Protein AF-A0A843FFK4-F1 (afdb_monomer_lite)

Sequence (141 aa):
LNIHFLLEGGGPEIRSKTYRVYHQRSFENVISTACEWLESSLKMLGCTPSIPSIGIGRTHYEATSLLLKSIAYGNLDNQSNVEREITERLNDSGIGPLGFGGKTTVLGCYLNIGNQRASGVRIVSIRPSCFVEPRVATLKL

Foldseek 3Di:
DKDKDWDADPLLVVLKDKFKFQCVPHPVSVLVVQLVSLLVSLLVRQFDPFAKFKAKADDSVNRVVQRVVLQQPPDLVDDDPSFVVSQQSSQVSQCDGSRPGDRGSYSTYRYDYDDDDPDSIIIMIMTNGGPVDGDMDMDDD

Structure (mmCIF, N/CA/C/O backbone):
data_AF-A0A843FFK4-F1
#
_entry.id   AF-A0A843FFK4-F1
#
loop_
_atom_site.group_PDB
_atom_site.id
_atom_site.type_symbol
_atom_site.label_atom_id
_atom_site.label_alt_id
_atom_site.label_comp_id
_atom_site.label_asym_id
_atom_site.label_entity_id
_atom_site.label_seq_id
_atom_site.pdbx_PDB_ins_code
_atom_site.Cartn_x
_atom_site.Cartn_y
_atom_site.Cartn_z
_atom_site.occupancy
_atom_site.B_iso_or_equiv
_atom_site.auth_seq_id
_atom_site.auth_comp_id
_atom_site.auth_asym_id
_atom_site.auth_atom_id
_atom_site.pdbx_PDB_model_num
ATOM 1 N N . LEU A 1 1 ? 10.164 -9.514 -24.369 1.00 89.44 1 LEU A N 1
ATOM 2 C CA . LEU A 1 1 ? 10.255 -8.316 -23.489 1.00 89.44 1 LEU A CA 1
ATOM 3 C C . LEU A 1 1 ? 8.837 -7.904 -23.096 1.00 89.44 1 LEU A C 1
ATOM 5 O O . LEU A 1 1 ? 7.986 -7.885 -23.969 1.00 89.44 1 LEU A O 1
ATOM 9 N N . ASN A 1 2 ? 8.562 -7.586 -21.824 1.00 94.00 2 ASN A N 1
ATOM 10 C CA . ASN A 1 2 ? 7.233 -7.113 -21.401 1.00 94.00 2 ASN A CA 1
ATOM 11 C C . ASN A 1 2 ? 7.268 -5.604 -21.130 1.00 94.00 2 ASN A C 1
ATOM 13 O O . ASN A 1 2 ? 8.103 -5.153 -20.346 1.00 94.00 2 ASN A O 1
ATOM 17 N N . ILE A 1 3 ? 6.354 -4.849 -21.740 1.00 95.31 3 ILE A N 1
ATOM 18 C CA . ILE A 1 3 ? 6.151 -3.415 -21.494 1.00 95.31 3 ILE A CA 1
ATOM 19 C C . ILE A 1 3 ? 4.800 -3.239 -20.799 1.00 95.31 3 ILE A C 1
ATOM 21 O O . ILE A 1 3 ? 3.780 -3.674 -21.328 1.00 95.31 3 ILE A O 1
ATOM 25 N N . HIS A 1 4 ? 4.794 -2.608 -19.623 1.00 95.56 4 HIS A N 1
ATOM 26 C CA . HIS A 1 4 ? 3.580 -2.334 -18.849 1.00 95.56 4 HIS A CA 1
ATOM 27 C C . HIS A 1 4 ? 3.226 -0.854 -18.909 1.00 95.56 4 HIS A C 1
ATOM 29 O O . HIS A 1 4 ? 4.064 -0.003 -18.614 1.00 95.56 4 HIS A O 1
ATOM 35 N N . PHE A 1 5 ? 1.976 -0.561 -19.244 1.00 95.94 5 PHE A N 1
ATOM 36 C CA . PHE A 1 5 ? 1.387 0.768 -19.174 1.00 95.94 5 PHE A CA 1
ATOM 37 C C . PHE A 1 5 ? 0.515 0.833 -17.924 1.00 95.94 5 PHE A C 1
ATOM 39 O O . PHE A 1 5 ? -0.477 0.110 -17.830 1.00 95.94 5 PHE A O 1
ATOM 46 N N . LEU A 1 6 ? 0.906 1.680 -16.972 1.00 95.00 6 LEU A N 1
ATOM 47 C CA . LEU A 1 6 ? 0.173 1.922 -15.730 1.00 95.00 6 LEU A CA 1
ATOM 48 C C . LEU A 1 6 ? -0.468 3.308 -15.817 1.00 95.00 6 LEU A C 1
ATOM 50 O O . LEU A 1 6 ? 0.241 4.313 -15.886 1.00 95.00 6 LEU A O 1
ATOM 54 N N . LEU A 1 7 ? -1.799 3.369 -15.879 1.00 93.38 7 LEU A N 1
ATOM 55 C CA . LEU A 1 7 ? -2.532 4.632 -16.009 1.00 93.38 7 LEU A CA 1
ATOM 56 C C . LEU A 1 7 ? -3.011 5.123 -14.640 1.00 93.38 7 LEU A C 1
ATOM 58 O O . LEU A 1 7 ? -4.183 4.978 -14.281 1.00 93.38 7 LEU A O 1
ATOM 62 N N . GLU A 1 8 ? -2.077 5.731 -13.917 1.00 92.50 8 GLU A N 1
ATOM 63 C CA . GLU A 1 8 ? -2.240 6.243 -12.558 1.00 92.50 8 GLU A CA 1
ATOM 64 C C . GLU A 1 8 ? -2.797 7.677 -12.532 1.00 92.50 8 GLU A C 1
ATOM 66 O O . GLU A 1 8 ? -2.392 8.546 -13.305 1.00 92.50 8 GLU A O 1
ATOM 71 N N . GLY A 1 9 ? -3.724 7.948 -11.621 1.00 91.69 9 GLY A N 1
ATOM 72 C CA . GLY A 1 9 ? -4.376 9.237 -11.437 1.00 91.69 9 GLY A CA 1
ATOM 73 C C . GLY A 1 9 ? -3.701 10.105 -10.381 1.00 91.69 9 GLY A C 1
ATOM 74 O O . GLY A 1 9 ? -3.059 9.621 -9.442 1.00 91.69 9 GLY A O 1
ATOM 75 N N . GLY A 1 10 ? -3.885 11.421 -10.516 1.00 93.25 10 GLY A N 1
ATOM 76 C CA . GLY A 1 10 ? -3.292 12.412 -9.615 1.00 93.25 10 GLY A CA 1
ATOM 77 C C . GLY A 1 10 ? -3.906 12.429 -8.211 1.00 93.25 10 GLY A C 1
ATOM 78 O O . GLY A 1 10 ? -3.204 12.699 -7.243 1.00 93.25 10 GLY A O 1
ATOM 79 N N . GLY A 1 11 ? -5.198 12.108 -8.077 1.00 93.31 11 GLY A N 1
ATOM 80 C CA . GLY A 1 11 ? -5.899 12.102 -6.785 1.00 93.31 11 GLY A CA 1
ATOM 81 C C . GLY A 1 11 ? -5.288 11.127 -5.769 1.00 93.31 11 GLY A C 1
ATOM 82 O O . GLY A 1 11 ? -4.976 11.546 -4.649 1.00 93.31 11 GLY A O 1
ATOM 83 N N . PRO A 1 12 ? -5.072 9.856 -6.147 1.00 94.75 12 PRO A N 1
ATOM 84 C CA . PRO A 1 12 ? -4.322 8.923 -5.317 1.00 94.75 12 PRO A CA 1
ATOM 85 C C . PRO A 1 12 ? -2.853 9.319 -5.155 1.00 94.75 12 PRO A C 1
ATOM 87 O O . PRO A 1 12 ? -2.323 9.165 -4.060 1.00 94.75 12 PRO A O 1
ATOM 90 N N . GLU A 1 13 ? -2.214 9.884 -6.189 1.00 94.69 13 GLU A N 1
ATOM 91 C CA . GLU A 1 13 ? -0.789 10.243 -6.137 1.00 94.69 13 GLU A CA 1
ATOM 92 C C . GLU A 1 13 ? -0.472 11.292 -5.070 1.00 94.69 13 GLU A C 1
ATOM 94 O O . GLU A 1 13 ? 0.448 11.103 -4.281 1.00 94.69 13 GLU A O 1
ATOM 99 N N . ILE A 1 14 ? -1.277 12.353 -4.956 1.00 95.38 14 ILE A N 1
ATOM 100 C CA . ILE A 1 14 ? -1.073 13.376 -3.913 1.00 95.38 14 ILE A CA 1
ATOM 101 C C . ILE A 1 14 ? -1.302 12.846 -2.485 1.00 95.38 14 ILE A C 1
ATOM 103 O O . ILE A 1 14 ? -1.032 13.551 -1.515 1.00 95.38 14 ILE A O 1
ATOM 107 N N . ARG A 1 15 ? -1.817 11.617 -2.350 1.00 95.69 15 ARG A N 1
ATOM 108 C CA . ARG A 1 15 ? -2.057 10.902 -1.087 1.00 95.69 15 ARG A CA 1
ATOM 109 C C . ARG A 1 15 ? -1.147 9.677 -0.919 1.00 95.69 15 ARG A C 1
ATOM 111 O O . ARG A 1 15 ? -1.281 8.960 0.077 1.00 95.69 15 ARG A O 1
ATOM 118 N N . SER A 1 16 ? -0.250 9.420 -1.873 1.00 96.50 16 SER A N 1
ATOM 119 C CA . SER A 1 16 ? 0.773 8.381 -1.774 1.00 96.50 16 SER A CA 1
ATOM 120 C C . SER A 1 16 ? 1.818 8.775 -0.732 1.00 96.50 16 SER A C 1
ATOM 122 O O . SER A 1 16 ? 2.085 9.9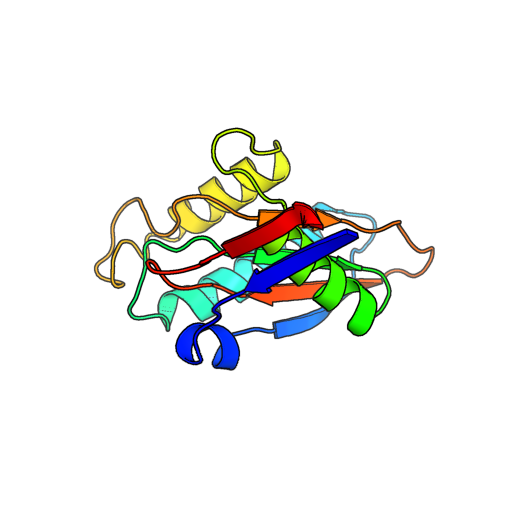55 -0.492 1.00 96.50 16 SER A O 1
ATOM 124 N N . LYS A 1 17 ? 2.448 7.783 -0.102 1.00 98.00 17 LYS A N 1
ATOM 125 C CA . LYS A 1 17 ? 3.472 8.025 0.920 1.00 98.00 17 LYS A CA 1
ATOM 126 C C . LYS A 1 17 ? 4.557 6.968 0.855 1.00 98.00 17 LYS A C 1
ATOM 128 O O . LYS A 1 17 ? 4.261 5.780 0.908 1.00 98.00 17 LYS A O 1
ATOM 133 N N . THR A 1 18 ? 5.815 7.408 0.821 1.00 98.50 18 THR A N 1
ATOM 134 C CA . THR A 1 18 ? 6.980 6.517 0.896 1.00 98.50 18 THR A CA 1
ATOM 135 C C . THR A 1 18 ? 7.900 6.94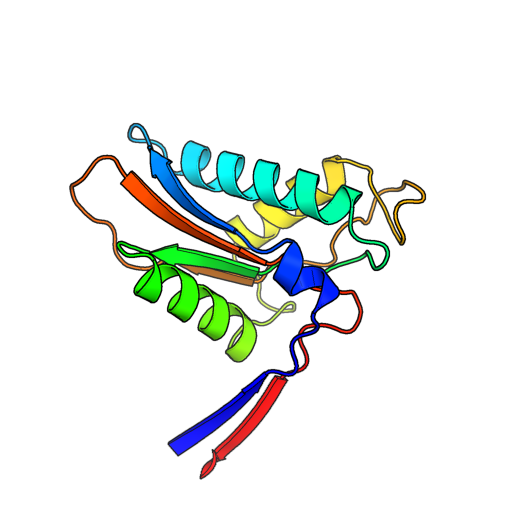9 2.023 1.00 98.50 18 THR A C 1
ATOM 137 O O . THR A 1 18 ? 8.612 7.947 1.906 1.00 98.50 18 THR A O 1
ATOM 140 N N . TYR A 1 19 ? 7.915 6.200 3.124 1.00 98.25 19 TYR A N 1
ATOM 141 C CA . TYR A 1 19 ? 8.706 6.574 4.292 1.00 98.25 19 TYR A CA 1
ATOM 142 C C . TYR A 1 19 ? 9.201 5.378 5.101 1.00 98.25 19 TYR A C 1
ATOM 144 O O . TYR A 1 19 ? 8.819 4.229 4.877 1.00 98.25 19 TYR A O 1
ATOM 152 N N . ARG A 1 20 ? 10.109 5.662 6.038 1.00 97.31 20 ARG A N 1
ATOM 153 C CA . ARG A 1 20 ? 10.671 4.653 6.933 1.00 97.31 20 ARG A CA 1
ATOM 154 C C . ARG A 1 20 ? 9.663 4.229 8.001 1.00 97.31 20 ARG A C 1
ATOM 156 O O . ARG A 1 20 ? 8.979 5.076 8.569 1.00 97.31 20 ARG A O 1
ATOM 163 N N . VAL A 1 21 ? 9.658 2.939 8.317 1.00 97.62 21 VAL A N 1
ATOM 164 C CA . VAL A 1 21 ? 8.896 2.323 9.408 1.00 97.62 21 VAL A CA 1
ATOM 165 C C . VAL A 1 21 ? 9.845 1.479 10.251 1.00 97.62 21 VAL A C 1
ATOM 167 O O . VAL A 1 21 ? 10.588 0.652 9.718 1.00 97.62 21 VAL A O 1
ATOM 170 N N . TYR A 1 22 ? 9.844 1.690 11.566 1.00 96.69 22 TYR A N 1
ATOM 171 C CA . TYR A 1 22 ? 10.634 0.885 12.497 1.00 96.69 22 TYR A CA 1
ATOM 172 C C . TYR A 1 22 ? 9.865 -0.393 12.822 1.00 96.69 22 TYR A C 1
ATOM 174 O O . TYR A 1 22 ? 8.820 -0.334 13.459 1.00 96.69 22 TYR A O 1
ATOM 182 N N . HIS A 1 23 ? 10.376 -1.551 12.401 1.00 94.69 23 HIS A N 1
ATOM 183 C CA . HIS A 1 23 ? 9.636 -2.808 12.553 1.00 94.69 23 HIS A CA 1
ATOM 184 C C . HIS A 1 23 ? 9.661 -3.336 13.998 1.00 94.69 23 HIS A C 1
ATOM 186 O O . HIS A 1 23 ? 8.794 -4.105 14.387 1.00 94.69 23 HIS A O 1
ATOM 192 N N . GLN A 1 24 ? 10.645 -2.944 14.820 1.00 94.81 24 GLN A N 1
ATOM 193 C CA . GLN A 1 24 ? 10.769 -3.379 16.226 1.00 94.81 24 GLN A CA 1
ATOM 194 C C . GLN A 1 24 ? 10.635 -4.907 16.403 1.00 94.81 24 GLN A C 1
ATOM 196 O O . GLN A 1 24 ? 9.945 -5.398 17.287 1.00 94.81 24 GLN A O 1
ATOM 201 N N . ARG A 1 25 ? 11.290 -5.669 15.517 1.00 92.62 25 ARG A N 1
ATOM 202 C CA . ARG A 1 25 ? 11.224 -7.148 15.437 1.00 92.62 25 ARG A CA 1
ATOM 203 C C . ARG A 1 25 ? 9.824 -7.737 15.172 1.00 92.62 25 ARG A C 1
ATOM 205 O O . ARG A 1 25 ? 9.657 -8.939 15.319 1.00 92.62 25 ARG A O 1
ATOM 212 N N . SER A 1 26 ? 8.867 -6.933 14.712 1.00 95.00 26 SER A N 1
ATOM 213 C CA . SER A 1 26 ? 7.521 -7.375 14.344 1.00 95.00 26 SER A CA 1
ATOM 214 C C . SER A 1 26 ? 7.169 -6.947 12.919 1.00 95.00 26 SER A C 1
ATOM 216 O O . SER A 1 26 ? 7.311 -5.780 12.551 1.00 95.00 26 SER A O 1
ATOM 218 N N . PHE A 1 27 ? 6.720 -7.899 12.099 1.00 94.31 27 PHE A N 1
ATOM 219 C CA . PHE A 1 27 ? 6.189 -7.585 10.771 1.00 94.31 27 PHE A CA 1
ATOM 220 C C . PHE A 1 27 ? 4.845 -6.856 10.868 1.00 94.31 27 PHE A C 1
ATOM 222 O O . PHE A 1 27 ? 4.593 -5.945 10.083 1.00 94.31 27 PHE A O 1
ATOM 229 N N . GLU A 1 28 ? 4.056 -7.174 11.895 1.00 96.75 28 GLU A N 1
ATOM 230 C CA . GLU A 1 28 ? 2.761 -6.547 12.153 1.00 96.75 28 GLU A CA 1
ATOM 231 C C . GLU A 1 28 ? 2.881 -5.028 12.298 1.00 96.75 28 GLU A C 1
ATOM 233 O O . GLU A 1 28 ? 2.112 -4.293 11.698 1.00 96.75 28 GLU A O 1
ATOM 238 N N . ASN A 1 29 ? 3.930 -4.530 12.963 1.00 97.19 29 ASN A N 1
ATOM 239 C CA . ASN A 1 29 ? 4.173 -3.086 13.072 1.00 97.19 29 ASN A CA 1
ATOM 240 C C . ASN A 1 29 ? 4.330 -2.394 11.708 1.00 97.19 29 ASN A C 1
ATOM 242 O O . ASN A 1 29 ? 4.043 -1.207 11.563 1.00 97.19 29 ASN A O 1
ATOM 246 N N . VAL A 1 30 ? 4.837 -3.116 10.705 1.00 97.44 30 VAL A N 1
ATOM 247 C CA . VAL A 1 30 ? 5.000 -2.590 9.346 1.00 97.44 30 VAL A CA 1
ATOM 248 C C . VAL A 1 30 ? 3.649 -2.532 8.638 1.00 97.44 30 VAL A C 1
ATOM 250 O O . VAL A 1 30 ? 3.346 -1.523 8.004 1.00 97.44 30 VAL A O 1
ATOM 253 N N . ILE A 1 31 ? 2.846 -3.590 8.771 1.00 98.12 31 ILE A N 1
ATOM 254 C CA . ILE A 1 31 ? 1.513 -3.689 8.170 1.00 98.12 31 ILE A CA 1
ATOM 255 C C . ILE A 1 31 ? 0.536 -2.711 8.820 1.00 98.12 31 ILE A C 1
ATOM 257 O O . ILE A 1 31 ? -0.142 -1.982 8.099 1.00 98.12 31 ILE A O 1
ATOM 261 N N . SER A 1 32 ? 0.521 -2.610 10.150 1.00 98.06 32 SER A N 1
ATOM 262 C CA . SER A 1 32 ? -0.316 -1.658 10.881 1.00 98.06 32 SER A CA 1
ATOM 263 C C . SER A 1 32 ? -0.023 -0.221 10.465 1.00 98.06 32 SER A C 1
ATOM 265 O O . SER A 1 32 ? -0.938 0.498 10.077 1.00 98.06 32 SER A O 1
ATOM 267 N N . THR A 1 33 ? 1.257 0.163 10.411 1.00 98.38 33 THR A N 1
ATOM 268 C CA . THR A 1 33 ? 1.667 1.503 9.967 1.00 98.38 33 THR A CA 1
ATOM 269 C C . THR A 1 33 ? 1.227 1.778 8.524 1.00 98.38 33 THR A C 1
ATOM 271 O O . THR A 1 33 ? 0.799 2.886 8.202 1.00 98.38 33 THR A O 1
ATOM 274 N N . ALA A 1 34 ? 1.325 0.783 7.634 1.00 98.50 34 ALA A N 1
ATOM 275 C CA . ALA A 1 34 ? 0.867 0.924 6.254 1.00 98.50 34 ALA A CA 1
ATOM 276 C C . ALA A 1 34 ? -0.659 1.103 6.177 1.00 98.50 34 ALA A C 1
ATOM 278 O O . ALA A 1 34 ? -1.130 1.973 5.443 1.00 98.50 34 ALA A O 1
ATOM 279 N N . CYS A 1 35 ? -1.415 0.330 6.962 1.00 98.50 35 CYS A N 1
ATOM 280 C CA . CYS A 1 35 ? -2.871 0.430 7.048 1.00 98.50 35 CYS A CA 1
ATOM 281 C C . CYS A 1 35 ? -3.312 1.779 7.619 1.00 98.50 35 CYS A C 1
ATOM 283 O O . CYS A 1 35 ? -4.196 2.400 7.048 1.00 98.50 35 CYS A O 1
ATOM 285 N N . GLU A 1 36 ? -2.658 2.287 8.666 1.00 98.50 36 GLU A N 1
ATOM 286 C CA . GLU A 1 36 ? -2.934 3.615 9.235 1.00 98.50 36 GLU A CA 1
ATOM 287 C C . GLU A 1 36 ? -2.728 4.734 8.207 1.00 98.50 36 GLU A C 1
ATOM 289 O O . GLU A 1 36 ? -3.539 5.657 8.087 1.00 98.50 36 GLU A O 1
ATOM 294 N N . TRP A 1 37 ? -1.636 4.665 7.436 1.00 98.50 37 TRP A N 1
ATOM 295 C CA . TRP A 1 37 ? -1.389 5.638 6.375 1.00 98.50 37 TRP A CA 1
ATOM 296 C C . TRP A 1 37 ? -2.439 5.532 5.264 1.00 98.50 37 TRP A C 1
ATOM 298 O O . TRP A 1 37 ? -2.916 6.562 4.790 1.00 98.50 37 TRP A O 1
ATOM 308 N N . LEU A 1 38 ? -2.821 4.314 4.871 1.00 98.25 38 LEU A N 1
ATOM 309 C CA . LEU A 1 38 ? -3.855 4.086 3.864 1.00 98.25 38 LEU A CA 1
ATOM 310 C C . LEU A 1 38 ? -5.225 4.558 4.342 1.00 98.25 38 LEU A C 1
ATOM 312 O O . LEU A 1 38 ? -5.902 5.244 3.591 1.00 98.25 38 LEU A O 1
ATOM 316 N N . GLU A 1 39 ? -5.621 4.258 5.575 1.00 97.75 39 GLU A N 1
ATOM 317 C CA . GLU A 1 39 ? -6.898 4.675 6.151 1.00 97.75 39 GLU A CA 1
ATOM 318 C C . GLU A 1 39 ? -7.032 6.204 6.157 1.00 97.75 39 GLU A C 1
ATOM 320 O O . GLU A 1 39 ? -8.052 6.745 5.726 1.00 97.75 39 GLU A O 1
ATOM 325 N N . SER A 1 40 ? -5.976 6.912 6.572 1.00 96.94 40 SER A N 1
ATOM 326 C CA . SER A 1 40 ? -5.924 8.378 6.517 1.00 96.94 40 SER A CA 1
ATOM 327 C C . SER A 1 40 ? -6.101 8.899 5.084 1.00 96.94 40 SER A C 1
ATOM 329 O O . SER A 1 40 ? -6.929 9.775 4.826 1.00 96.94 40 SER A O 1
ATOM 331 N N . SER A 1 41 ? -5.388 8.300 4.126 1.00 96.62 41 SER A N 1
ATOM 332 C CA . SER A 1 41 ? -5.485 8.659 2.709 1.00 96.62 41 SER A CA 1
ATOM 333 C C . SER A 1 41 ? -6.860 8.341 2.103 1.00 96.62 41 SER A C 1
ATOM 335 O O . SER A 1 41 ? -7.387 9.149 1.337 1.00 96.62 41 SER A O 1
ATOM 337 N N . LEU A 1 42 ? -7.461 7.201 2.453 1.00 96.81 42 LEU A N 1
ATOM 338 C CA . LEU A 1 42 ? -8.755 6.733 1.948 1.00 96.81 42 LEU A CA 1
ATOM 339 C C . LEU A 1 42 ? -9.913 7.597 2.461 1.00 96.81 42 LEU A C 1
ATOM 341 O O . LEU A 1 42 ? -10.814 7.896 1.686 1.00 96.81 42 LEU A O 1
ATOM 345 N N . LYS A 1 43 ? -9.861 8.094 3.707 1.00 95.69 43 LYS A N 1
ATOM 346 C CA . LYS A 1 43 ? -10.849 9.064 4.234 1.00 95.69 43 LYS A CA 1
ATOM 347 C C . LYS A 1 43 ? -10.924 10.335 3.393 1.00 95.69 43 LYS A C 1
ATOM 349 O O . LYS A 1 43 ? -11.983 10.934 3.249 1.00 95.69 43 LYS A O 1
ATOM 354 N N . MET A 1 44 ? -9.788 10.758 2.847 1.00 94.38 44 MET A N 1
ATOM 355 C CA . MET A 1 44 ? -9.690 11.951 2.008 1.00 94.38 44 MET A CA 1
ATOM 356 C C . MET A 1 44 ? -9.954 11.660 0.527 1.00 94.38 44 MET A C 1
ATOM 358 O O . MET A 1 44 ? -9.896 12.586 -0.289 1.00 94.38 44 MET A O 1
ATOM 362 N N . LEU A 1 45 ? -10.138 10.395 0.147 1.00 93.81 45 LEU A N 1
ATOM 363 C CA . LEU A 1 45 ? -10.298 9.961 -1.232 1.00 93.81 45 LEU A CA 1
ATOM 364 C C . LEU A 1 45 ? -11.789 9.880 -1.579 1.00 93.81 45 LEU A C 1
ATOM 366 O O . LEU A 1 45 ? -12.508 9.026 -1.080 1.00 93.81 45 LEU A O 1
ATOM 370 N N . GLY A 1 46 ? -12.253 10.718 -2.505 1.00 90.50 46 GLY A N 1
ATOM 371 C CA . GLY A 1 46 ? -13.660 10.734 -2.934 1.00 90.50 46 GLY A CA 1
ATOM 372 C C . GLY A 1 46 ? -14.054 9.616 -3.904 1.00 90.50 46 GLY A C 1
ATOM 373 O O . GLY A 1 46 ? -15.020 9.775 -4.641 1.00 90.50 46 GLY A O 1
ATOM 374 N N . CYS A 1 47 ? -13.268 8.543 -4.001 1.00 90.62 47 CYS A N 1
ATOM 375 C CA . CYS A 1 47 ? -13.405 7.548 -5.062 1.00 90.62 47 CYS A CA 1
ATOM 376 C C . CYS A 1 47 ? -13.151 6.106 -4.580 1.00 90.62 47 CYS A C 1
ATOM 378 O O . CYS A 1 47 ? -12.616 5.285 -5.320 1.00 90.62 47 CYS A O 1
ATOM 380 N N . THR A 1 48 ? -13.533 5.807 -3.332 1.00 95.31 48 THR A N 1
ATOM 381 C CA . THR A 1 48 ? -13.682 4.439 -2.803 1.00 95.31 48 THR A CA 1
ATOM 382 C C . THR A 1 48 ? -14.956 3.767 -3.370 1.00 95.31 48 THR A C 1
ATOM 384 O O . THR A 1 48 ? -15.905 4.479 -3.707 1.00 95.31 48 THR A O 1
ATOM 387 N N . PRO A 1 49 ? -15.044 2.423 -3.471 1.00 95.81 49 PRO A N 1
ATOM 388 C CA . PRO A 1 49 ? -14.091 1.442 -2.971 1.00 95.81 49 PRO A CA 1
ATOM 389 C C . PRO A 1 49 ? -12.824 1.373 -3.823 1.00 95.81 49 PRO A C 1
ATOM 391 O O . PRO A 1 49 ? -12.882 1.481 -5.044 1.00 95.81 49 PRO A O 1
ATOM 394 N N . SER A 1 50 ? -11.676 1.235 -3.164 1.00 95.88 50 SER A N 1
ATOM 395 C CA . SER A 1 50 ? -10.368 1.302 -3.825 1.00 95.88 50 SER A CA 1
ATOM 396 C C . SER A 1 50 ? -9.618 -0.034 -3.838 1.00 95.88 50 SER A C 1
ATOM 398 O O . SER A 1 50 ? -9.984 -0.967 -3.125 1.00 95.88 50 SER A O 1
ATOM 400 N N . ILE A 1 51 ? -8.544 -0.114 -4.625 1.00 96.44 51 ILE A N 1
ATOM 401 C CA . ILE A 1 51 ? -7.567 -1.210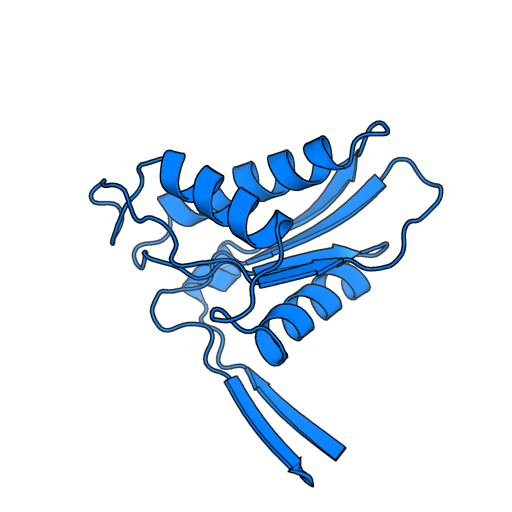 -4.617 1.00 96.44 51 ILE A CA 1
ATOM 402 C C . ILE A 1 51 ? -6.188 -0.631 -4.249 1.00 96.44 51 ILE A C 1
ATOM 404 O O . ILE A 1 51 ? -5.370 -0.338 -5.132 1.00 96.44 51 ILE A O 1
ATOM 408 N N . PRO A 1 52 ? -5.922 -0.379 -2.954 1.00 97.19 52 PRO A N 1
ATOM 409 C CA . PRO A 1 52 ? -4.640 0.142 -2.503 1.00 97.19 52 PRO A CA 1
ATOM 410 C C . PRO A 1 52 ? -3.470 -0.752 -2.914 1.00 97.19 52 PRO A C 1
ATOM 412 O O . PRO A 1 52 ? -3.592 -1.967 -3.055 1.00 97.19 52 PRO A O 1
ATOM 415 N N . SER A 1 53 ? -2.311 -0.130 -3.100 1.00 97.75 53 SER A N 1
ATOM 416 C CA . SER A 1 53 ? -1.071 -0.801 -3.479 1.00 97.75 53 SER A CA 1
ATOM 417 C C . SER A 1 53 ? 0.048 -0.460 -2.507 1.00 97.75 53 SER A C 1
ATOM 419 O O . SER A 1 53 ? 0.210 0.693 -2.103 1.00 97.75 53 SER A O 1
ATOM 421 N N . ILE A 1 54 ? 0.829 -1.469 -2.130 1.00 98.69 54 ILE A N 1
ATOM 422 C CA . ILE A 1 54 ? 1.887 -1.380 -1.129 1.00 98.69 54 ILE A CA 1
ATOM 423 C C . ILE A 1 54 ? 3.163 -2.036 -1.661 1.00 98.69 54 ILE A C 1
ATOM 425 O O . ILE A 1 54 ? 3.157 -3.157 -2.174 1.00 98.69 54 ILE A O 1
ATOM 429 N N . GLY A 1 55 ? 4.287 -1.347 -1.480 1.00 98.62 55 GLY A N 1
ATOM 430 C CA . GLY A 1 55 ? 5.624 -1.878 -1.714 1.00 98.62 55 GLY A CA 1
ATOM 431 C C . GLY A 1 55 ? 6.486 -1.754 -0.463 1.00 98.62 55 GLY A C 1
ATOM 432 O O . GLY A 1 55 ? 6.690 -0.653 0.049 1.00 98.62 55 GLY A O 1
ATOM 433 N N . ILE A 1 56 ? 7.025 -2.871 0.029 1.00 98.44 56 ILE A N 1
ATOM 434 C CA . ILE A 1 56 ? 7.880 -2.897 1.225 1.00 98.44 56 ILE A CA 1
ATOM 435 C C . ILE A 1 56 ? 9.309 -3.264 0.824 1.00 98.44 56 ILE A C 1
ATOM 437 O O . ILE A 1 56 ? 9.598 -4.419 0.517 1.00 98.44 56 ILE A O 1
ATOM 441 N N . GLY A 1 57 ? 10.226 -2.301 0.886 1.00 97.31 57 GLY A N 1
ATOM 442 C CA . GLY A 1 57 ? 11.622 -2.456 0.474 1.00 97.31 57 GLY A CA 1
ATOM 443 C C . GLY A 1 57 ? 12.645 -2.027 1.529 1.00 97.31 57 GLY A C 1
ATOM 444 O O . GLY A 1 57 ? 12.345 -1.811 2.708 1.00 97.31 57 GLY A O 1
ATOM 445 N N . ARG A 1 58 ? 13.901 -1.911 1.089 1.00 96.12 58 ARG A N 1
ATOM 446 C CA . ARG A 1 58 ? 15.064 -1.478 1.880 1.00 96.12 58 ARG A CA 1
ATOM 447 C C . ARG A 1 58 ? 15.428 -0.016 1.620 1.00 96.12 58 ARG A C 1
ATOM 449 O O . ARG A 1 58 ? 16.002 0.615 2.507 1.00 96.12 58 ARG A O 1
ATOM 456 N N . THR A 1 59 ? 15.086 0.514 0.444 1.00 96.31 59 THR A N 1
ATOM 457 C CA . THR A 1 59 ? 15.260 1.921 0.035 1.00 96.31 59 THR A CA 1
ATOM 458 C C . THR A 1 59 ? 13.937 2.500 -0.470 1.00 96.31 59 THR A C 1
ATOM 460 O O . THR A 1 59 ? 13.019 1.747 -0.796 1.00 96.31 59 THR A O 1
ATOM 463 N N . HIS A 1 60 ? 13.839 3.829 -0.569 1.00 97.94 60 HIS A N 1
ATOM 464 C CA . HIS A 1 60 ? 12.667 4.491 -1.161 1.00 97.94 60 HIS A CA 1
ATOM 465 C C . HIS A 1 60 ? 12.434 4.036 -2.607 1.00 97.94 60 HIS A C 1
ATOM 467 O O . HIS A 1 60 ? 11.315 3.684 -2.958 1.00 97.94 60 HIS A O 1
ATOM 473 N N . TYR A 1 61 ? 13.496 3.933 -3.409 1.00 97.94 61 TYR A N 1
ATOM 474 C CA . TYR A 1 61 ? 13.409 3.479 -4.798 1.00 97.94 61 TYR A CA 1
ATOM 475 C C . TYR A 1 61 ? 12.971 2.017 -4.924 1.00 97.94 61 TYR A C 1
ATOM 477 O O . TYR A 1 61 ? 12.146 1.692 -5.773 1.00 97.94 61 TYR A O 1
ATOM 485 N N . GLU A 1 62 ? 13.490 1.129 -4.070 1.00 98.00 62 GLU A N 1
ATOM 486 C CA . GLU A 1 62 ? 13.085 -0.279 -4.072 1.00 98.00 62 GLU A CA 1
ATOM 487 C C . GLU A 1 62 ? 11.623 -0.428 -3.643 1.00 98.00 62 GLU A C 1
ATOM 489 O O . GLU A 1 62 ? 10.875 -1.138 -4.306 1.00 98.00 62 GLU A O 1
ATOM 494 N N . ALA A 1 63 ? 11.203 0.262 -2.578 1.00 98.44 63 ALA A N 1
ATOM 495 C CA . ALA A 1 63 ? 9.821 0.230 -2.105 1.00 98.44 63 ALA A CA 1
ATOM 496 C C . ALA A 1 63 ? 8.845 0.728 -3.183 1.00 98.44 63 ALA A C 1
ATOM 498 O O . ALA A 1 63 ? 7.879 0.035 -3.493 1.00 98.44 63 ALA A O 1
ATOM 499 N N . THR A 1 64 ? 9.136 1.866 -3.820 1.00 98.25 64 THR A N 1
ATOM 500 C CA . THR A 1 64 ? 8.320 2.386 -4.927 1.00 98.25 64 THR A CA 1
ATOM 501 C C . THR A 1 64 ? 8.323 1.434 -6.128 1.00 98.25 64 THR A C 1
ATOM 503 O O . THR A 1 64 ? 7.277 1.183 -6.717 1.00 98.25 64 THR A O 1
ATOM 506 N N . SER A 1 65 ? 9.468 0.839 -6.482 1.00 98.38 65 SER A N 1
ATOM 507 C CA . SER A 1 65 ? 9.532 -0.146 -7.572 1.00 98.38 65 SER A CA 1
ATOM 508 C C . SER A 1 65 ? 8.696 -1.393 -7.273 1.00 98.38 65 SER A C 1
ATOM 510 O O . SER A 1 65 ? 8.023 -1.907 -8.164 1.00 98.38 65 SER A O 1
ATOM 512 N N . LEU A 1 66 ? 8.711 -1.877 -6.028 1.00 98.62 66 LEU A N 1
ATOM 513 C CA . LEU A 1 66 ? 7.891 -3.008 -5.596 1.00 98.62 66 LEU A CA 1
ATOM 514 C C . LEU A 1 66 ? 6.399 -2.679 -5.652 1.00 98.62 66 LEU A C 1
ATOM 516 O O . LEU A 1 66 ? 5.643 -3.525 -6.121 1.00 98.62 66 LEU A O 1
ATOM 520 N N . LEU A 1 67 ? 6.000 -1.464 -5.261 1.00 98.38 67 LEU A N 1
ATOM 521 C CA . LEU A 1 67 ? 4.624 -0.980 -5.399 1.00 98.38 67 LEU A CA 1
ATOM 522 C C . LEU A 1 67 ? 4.183 -0.971 -6.869 1.00 98.38 67 LEU A C 1
ATOM 524 O O . LEU A 1 67 ? 3.143 -1.520 -7.207 1.00 98.38 67 LEU A O 1
ATOM 528 N N . LEU A 1 68 ? 4.996 -0.427 -7.778 1.00 97.38 68 LEU A N 1
ATOM 529 C CA . LEU A 1 68 ? 4.662 -0.443 -9.210 1.00 97.38 68 LEU A CA 1
ATOM 530 C C . LEU A 1 68 ? 4.565 -1.874 -9.758 1.00 97.38 68 LEU A C 1
ATOM 532 O O . LEU A 1 68 ? 3.714 -2.170 -10.592 1.00 97.38 68 LEU A O 1
ATOM 536 N N . LYS A 1 69 ? 5.415 -2.786 -9.274 1.00 97.56 69 LYS A N 1
ATOM 537 C CA . LYS A 1 69 ? 5.334 -4.208 -9.627 1.00 97.56 69 LYS A CA 1
ATOM 538 C C . LYS A 1 69 ? 4.098 -4.887 -9.039 1.00 97.56 69 LYS A C 1
ATOM 540 O O . LYS A 1 69 ? 3.604 -5.813 -9.671 1.00 97.56 69 LYS A O 1
ATOM 545 N N . SER A 1 70 ? 3.622 -4.488 -7.857 1.00 97.69 70 SER A N 1
ATOM 546 C CA . SER A 1 70 ? 2.424 -5.103 -7.272 1.00 97.69 70 SER A CA 1
ATOM 547 C C . SER A 1 70 ? 1.196 -4.723 -8.086 1.00 97.69 70 SER A C 1
ATOM 549 O O . SER A 1 70 ? 0.367 -5.580 -8.351 1.00 97.69 70 SER A O 1
ATOM 551 N N . ILE A 1 71 ? 1.162 -3.496 -8.608 1.00 96.38 71 ILE A N 1
ATOM 552 C CA . ILE A 1 71 ? 0.159 -3.063 -9.581 1.00 96.38 71 ILE A CA 1
ATOM 553 C C . ILE A 1 71 ? 0.294 -3.836 -10.902 1.00 96.38 71 ILE A C 1
ATOM 555 O O . ILE A 1 71 ? -0.675 -4.407 -11.388 1.00 96.38 71 ILE A O 1
ATOM 559 N N . ALA A 1 72 ? 1.494 -3.881 -11.490 1.00 96.62 72 ALA A N 1
ATOM 560 C CA . ALA A 1 72 ? 1.697 -4.450 -12.826 1.00 96.62 72 ALA A CA 1
ATOM 561 C C . ALA A 1 72 ? 1.434 -5.966 -12.918 1.00 96.62 72 ALA A C 1
ATOM 563 O O . ALA A 1 72 ? 1.108 -6.466 -13.993 1.00 96.62 72 ALA A O 1
ATOM 564 N N . TYR A 1 73 ? 1.631 -6.699 -11.820 1.00 95.69 73 TYR A N 1
ATOM 565 C CA . TYR A 1 73 ? 1.550 -8.164 -11.789 1.00 95.69 73 TYR A CA 1
ATOM 566 C C . TYR A 1 73 ? 0.510 -8.709 -10.804 1.00 95.69 73 TYR A C 1
ATOM 568 O O . TYR A 1 73 ? 0.389 -9.926 -10.665 1.00 95.69 73 TYR A O 1
ATOM 576 N N . GLY A 1 74 ? -0.204 -7.834 -10.098 1.00 93.69 74 GLY A N 1
ATOM 577 C CA . GLY A 1 74 ? -1.179 -8.220 -9.091 1.00 93.69 74 GLY A CA 1
ATOM 578 C C . GLY A 1 74 ? -2.405 -8.905 -9.687 1.00 93.69 74 GLY A C 1
ATOM 579 O O . GLY A 1 74 ? -2.805 -8.640 -10.820 1.00 93.69 74 GLY A O 1
ATOM 580 N N . ASN A 1 75 ? -3.027 -9.782 -8.899 1.00 94.50 75 ASN A N 1
ATOM 581 C CA . ASN A 1 75 ? -4.267 -10.456 -9.264 1.00 94.50 75 ASN A CA 1
ATOM 582 C C . ASN A 1 75 ? -5.209 -10.521 -8.050 1.00 94.50 75 ASN A C 1
ATOM 584 O O . ASN A 1 75 ? -4.858 -11.107 -7.028 1.00 94.50 75 ASN A O 1
ATOM 588 N N . LEU A 1 76 ? -6.402 -9.929 -8.165 1.00 93.81 76 LEU A N 1
ATOM 589 C CA . LEU A 1 76 ? -7.400 -9.934 -7.088 1.00 93.81 76 LEU A CA 1
ATOM 590 C C . LEU A 1 76 ? -8.070 -11.300 -6.898 1.00 93.81 76 LEU A C 1
ATOM 592 O O . LEU A 1 76 ? -8.489 -11.614 -5.788 1.00 93.81 76 LEU A O 1
ATOM 596 N N . ASP A 1 77 ? -8.093 -12.144 -7.931 1.00 95.50 77 ASP A N 1
ATOM 597 C CA . ASP A 1 77 ? -8.579 -13.523 -7.816 1.00 95.50 77 ASP A CA 1
ATOM 598 C C . ASP A 1 77 ? -7.588 -14.412 -7.048 1.00 95.50 77 ASP A C 1
ATOM 600 O O . ASP A 1 77 ? -7.947 -15.475 -6.541 1.00 95.50 77 ASP A O 1
ATOM 604 N N . ASN A 1 78 ? -6.325 -13.982 -6.943 1.00 96.62 78 ASN A N 1
ATOM 605 C CA . ASN A 1 78 ? -5.262 -14.709 -6.259 1.00 96.62 78 ASN A CA 1
ATOM 606 C C . ASN A 1 78 ? -4.494 -13.803 -5.291 1.00 96.62 78 ASN A C 1
ATOM 608 O O . ASN A 1 78 ? -3.375 -13.369 -5.562 1.00 96.62 78 ASN A O 1
ATOM 612 N N . GLN A 1 79 ? -5.118 -13.537 -4.148 1.00 96.88 79 GLN A N 1
ATOM 613 C CA . GLN A 1 79 ? -4.541 -12.739 -3.069 1.00 96.88 79 GLN A CA 1
ATOM 614 C C . GLN A 1 79 ? -3.801 -13.620 -2.052 1.00 96.88 79 GLN A C 1
ATOM 616 O O . GLN A 1 79 ? -4.215 -14.739 -1.731 1.00 96.88 79 GLN A O 1
ATOM 621 N N . SER A 1 80 ? -2.708 -13.099 -1.509 1.00 97.44 80 SER A N 1
ATOM 622 C CA . SER A 1 80 ? -1.996 -13.664 -0.365 1.00 97.44 80 SER A CA 1
ATOM 623 C C . SER A 1 80 ? -2.764 -13.444 0.944 1.00 97.44 80 SER A C 1
ATOM 625 O O . SER A 1 80 ? -3.669 -12.615 1.031 1.00 97.44 80 SER A O 1
ATOM 627 N N . ASN A 1 81 ? -2.388 -14.169 2.002 1.00 97.94 81 ASN A N 1
ATOM 628 C CA . ASN A 1 81 ? -3.009 -13.994 3.321 1.00 97.94 81 ASN A CA 1
ATOM 629 C C . ASN A 1 81 ? -2.812 -12.573 3.869 1.00 97.94 81 ASN A C 1
ATOM 631 O O . ASN A 1 81 ? -3.737 -12.022 4.449 1.00 97.94 81 ASN A O 1
ATOM 635 N N . VAL A 1 82 ? -1.649 -11.964 3.615 1.00 98.00 82 VAL A N 1
ATOM 636 C CA . VAL A 1 82 ? -1.348 -10.596 4.063 1.00 98.00 82 VAL A CA 1
ATOM 637 C C . VAL A 1 82 ? -2.192 -9.567 3.302 1.00 98.00 82 VAL A C 1
ATOM 639 O O . VAL A 1 82 ? -2.680 -8.615 3.896 1.00 98.00 82 VAL A O 1
ATOM 642 N N . GLU A 1 83 ? -2.413 -9.753 1.997 1.00 98.50 83 GLU A N 1
ATOM 643 C CA . GLU A 1 83 ? -3.299 -8.867 1.222 1.00 98.50 83 GLU A CA 1
ATOM 644 C C . GLU A 1 83 ? -4.750 -8.945 1.704 1.00 98.50 83 GLU A C 1
ATOM 646 O O . GLU A 1 83 ? -5.406 -7.909 1.832 1.00 98.50 83 GLU A O 1
ATOM 651 N N . ARG A 1 84 ? -5.240 -10.152 2.025 1.00 98.31 84 ARG A N 1
ATOM 652 C CA . ARG A 1 84 ? -6.575 -10.338 2.615 1.00 98.31 84 ARG A CA 1
ATOM 653 C C . ARG A 1 84 ? -6.685 -9.664 3.980 1.00 98.31 84 ARG A C 1
ATOM 655 O O . ARG A 1 84 ? -7.627 -8.913 4.192 1.00 98.31 84 ARG A O 1
ATOM 662 N N . GLU A 1 85 ? -5.693 -9.850 4.846 1.00 98.19 85 GLU A N 1
ATOM 663 C CA . GLU A 1 85 ? -5.638 -9.219 6.169 1.00 98.19 85 GLU A CA 1
ATOM 664 C C . GLU A 1 85 ? -5.668 -7.683 6.080 1.00 98.19 85 GLU A C 1
ATOM 666 O O . GLU A 1 85 ? -6.450 -7.029 6.769 1.00 98.19 85 GLU A O 1
ATOM 671 N N . ILE A 1 86 ? -4.871 -7.088 5.182 1.00 98.56 86 ILE A N 1
ATOM 672 C CA . ILE A 1 86 ? -4.903 -5.638 4.928 1.00 98.56 86 ILE A CA 1
ATOM 673 C C . ILE A 1 86 ? -6.292 -5.207 4.441 1.00 98.56 86 ILE A C 1
ATOM 675 O O . ILE A 1 86 ? -6.815 -4.184 4.880 1.00 98.56 86 ILE A O 1
ATOM 679 N N . THR A 1 87 ? -6.892 -5.977 3.532 1.00 98.25 87 THR A N 1
ATOM 680 C CA . THR A 1 87 ? -8.216 -5.686 2.964 1.00 98.25 87 THR A CA 1
ATOM 681 C C . THR A 1 87 ? -9.297 -5.686 4.044 1.00 98.25 87 THR A C 1
ATOM 683 O O . THR A 1 87 ? -10.097 -4.753 4.105 1.00 98.25 87 THR A O 1
ATOM 686 N N . GLU A 1 88 ? -9.303 -6.693 4.918 1.00 98.19 88 GLU A N 1
ATOM 687 C CA . GLU A 1 88 ? -10.219 -6.793 6.059 1.00 98.19 88 GLU A CA 1
ATOM 688 C C . GLU A 1 88 ? -10.047 -5.596 6.998 1.00 98.19 88 GLU A C 1
ATOM 690 O O . GLU A 1 88 ? -11.004 -4.862 7.247 1.00 98.19 88 GLU A O 1
ATOM 695 N N . ARG A 1 89 ? -8.807 -5.297 7.396 1.00 98.25 89 ARG A N 1
ATOM 696 C CA . ARG A 1 89 ? -8.500 -4.180 8.296 1.00 98.25 89 ARG A CA 1
ATOM 697 C C . ARG A 1 89 ? -8.922 -2.820 7.742 1.00 98.25 89 ARG A C 1
ATOM 699 O O . ARG A 1 89 ? -9.411 -1.968 8.479 1.00 98.25 89 ARG A O 1
ATOM 706 N N . LEU A 1 90 ? -8.734 -2.590 6.444 1.00 98.25 90 LEU A N 1
ATOM 707 C CA . LEU A 1 90 ? -9.170 -1.348 5.802 1.00 98.25 90 LEU A CA 1
ATOM 708 C C . LEU A 1 90 ? -10.693 -1.276 5.660 1.00 98.25 90 LEU A C 1
ATOM 710 O O . LEU A 1 90 ? -11.252 -0.180 5.709 1.00 98.25 90 LEU A O 1
ATOM 714 N N . ASN A 1 91 ? -11.382 -2.404 5.509 1.00 98.25 91 ASN A N 1
ATOM 715 C CA . ASN A 1 91 ? -12.842 -2.443 5.497 1.00 98.25 91 ASN A CA 1
ATOM 716 C C . ASN A 1 91 ? -13.445 -2.205 6.892 1.00 98.25 91 ASN A C 1
ATOM 718 O O . ASN A 1 91 ? -14.460 -1.514 6.991 1.00 98.25 91 ASN A O 1
ATOM 722 N N . ASP A 1 92 ? -12.769 -2.636 7.959 1.00 97.94 92 ASP A N 1
ATOM 723 C CA . ASP A 1 92 ? -13.171 -2.366 9.348 1.00 97.94 92 ASP A CA 1
ATOM 724 C C . ASP A 1 92 ? -13.143 -0.871 9.717 1.00 97.94 92 ASP A C 1
ATOM 726 O O . ASP A 1 92 ? -13.819 -0.450 10.655 1.00 97.94 92 ASP A O 1
ATOM 730 N N . SER A 1 93 ? -12.430 -0.035 8.948 1.00 96.12 93 SER A N 1
ATOM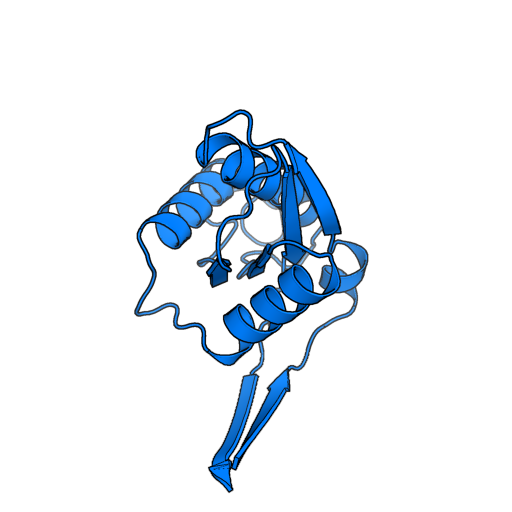 731 C CA . SER A 1 93 ? -12.438 1.428 9.129 1.00 96.12 93 SER A CA 1
ATOM 732 C C . SER A 1 93 ? -13.809 2.076 8.900 1.00 96.12 93 SER A C 1
ATOM 734 O O . SER A 1 93 ? -14.026 3.219 9.306 1.00 96.12 93 SER A O 1
ATOM 736 N N . GLY A 1 94 ? -14.727 1.387 8.211 1.00 96.44 94 GLY A N 1
ATOM 737 C CA . GLY A 1 94 ? -16.089 1.863 7.986 1.00 96.44 94 GLY A CA 1
ATOM 738 C C . GLY A 1 94 ? -16.216 3.100 7.090 1.00 96.44 94 GLY A C 1
ATOM 739 O O . GLY A 1 94 ? -17.285 3.701 7.076 1.00 96.44 94 GLY A O 1
ATOM 740 N N . ILE A 1 95 ? -15.167 3.495 6.351 1.00 96.94 95 ILE A N 1
ATOM 741 C CA . ILE A 1 95 ? -15.183 4.645 5.419 1.00 96.94 95 ILE A CA 1
ATOM 742 C C . ILE A 1 95 ? -16.207 4.422 4.296 1.00 96.94 95 ILE A C 1
ATOM 744 O O . ILE A 1 95 ? -16.956 5.332 3.941 1.00 96.94 95 ILE A O 1
ATOM 748 N N . GLY A 1 96 ? -16.248 3.203 3.755 1.00 96.00 96 GLY A N 1
ATOM 749 C CA . GLY A 1 96 ? -17.213 2.770 2.752 1.00 96.00 96 GLY A CA 1
ATOM 750 C C . GLY A 1 96 ? -17.083 3.436 1.374 1.00 96.00 96 GLY A C 1
ATOM 751 O O . GLY A 1 96 ? -16.154 4.216 1.124 1.00 96.00 96 GLY A O 1
ATOM 752 N N . PRO A 1 97 ? -18.003 3.117 0.447 1.00 95.62 97 PRO A N 1
ATOM 753 C CA . PRO A 1 97 ? -18.012 3.657 -0.910 1.00 95.62 97 PRO A CA 1
ATOM 754 C C . PRO A 1 97 ? -18.216 5.175 -0.923 1.00 95.62 97 PRO A C 1
ATOM 756 O O . PRO A 1 97 ? -19.103 5.693 -0.245 1.00 95.62 97 PRO A O 1
ATOM 759 N N . LEU A 1 98 ? -17.401 5.886 -1.703 1.00 93.94 98 LEU A N 1
ATOM 760 C CA . LEU A 1 98 ? -17.378 7.350 -1.824 1.00 93.94 98 LEU A CA 1
ATOM 761 C C . LEU A 1 98 ? -17.248 8.115 -0.488 1.00 93.94 98 LEU A C 1
ATOM 763 O O . LEU A 1 98 ? -17.499 9.317 -0.445 1.00 93.94 98 LEU A O 1
ATOM 767 N N . GLY A 1 99 ? -16.860 7.440 0.599 1.00 92.75 99 GLY A N 1
ATOM 768 C CA . GLY A 1 99 ? -16.796 8.019 1.942 1.00 92.75 99 GLY A CA 1
ATOM 769 C C . GLY A 1 99 ? -18.148 8.153 2.654 1.00 92.75 99 GLY A C 1
ATOM 770 O O . GLY A 1 99 ? -18.226 8.845 3.667 1.00 92.75 99 GLY A O 1
ATOM 771 N N . PHE A 1 100 ? -19.217 7.517 2.159 1.00 94.81 100 PHE A N 1
ATOM 772 C CA . PHE A 1 100 ? -20.556 7.575 2.769 1.00 94.81 100 PHE A CA 1
ATOM 773 C C . PHE A 1 100 ? -20.787 6.565 3.902 1.00 94.81 100 PHE A C 1
ATOM 775 O O . PHE A 1 100 ? -21.902 6.444 4.411 1.00 94.81 100 PHE A O 1
ATOM 782 N N . GLY A 1 101 ? -19.749 5.844 4.315 1.00 93.75 101 GLY A N 1
ATOM 783 C CA . GLY A 1 101 ? -19.852 4.773 5.291 1.00 93.75 101 GLY A CA 1
ATOM 784 C C . GLY A 1 101 ? -20.231 3.427 4.673 1.00 93.75 101 GLY A C 1
ATOM 785 O O . GLY A 1 101 ? -20.620 3.323 3.509 1.00 93.75 101 GLY A O 1
ATOM 786 N N . GLY A 1 102 ? -20.089 2.359 5.457 1.00 94.50 102 GLY A N 1
ATOM 787 C CA . GLY A 1 102 ? -20.440 0.994 5.056 1.00 94.50 102 GLY A CA 1
ATOM 788 C C . GLY A 1 102 ? -19.281 0.011 5.189 1.00 94.50 102 GLY A C 1
ATOM 789 O O . GLY A 1 102 ? -18.226 0.340 5.717 1.00 94.50 102 GLY A O 1
ATOM 790 N N . LYS A 1 103 ? -19.495 -1.221 4.717 1.00 95.75 103 LYS A N 1
ATOM 791 C CA . LYS A 1 103 ? -18.560 -2.344 4.923 1.00 95.75 103 LYS A CA 1
ATOM 792 C C . LYS A 1 103 ? -17.449 -2.452 3.875 1.00 95.75 103 LYS A C 1
ATOM 794 O O . LYS A 1 103 ? -16.553 -3.269 4.034 1.00 95.75 103 LYS A O 1
ATOM 799 N N . THR A 1 104 ? -17.534 -1.694 2.782 1.00 96.38 104 THR A N 1
ATOM 800 C CA . THR A 1 104 ? -16.650 -1.864 1.619 1.00 96.38 104 THR A CA 1
ATOM 801 C C . THR A 1 104 ? -15.934 -0.557 1.306 1.00 96.38 104 THR A C 1
ATOM 803 O O . THR A 1 104 ? -16.390 0.248 0.498 1.00 96.38 104 THR A O 1
ATOM 806 N N . THR A 1 105 ? -14.808 -0.346 1.977 1.00 97.56 105 THR A N 1
ATOM 807 C CA . THR A 1 105 ? -13.858 0.743 1.715 1.00 97.56 105 THR A CA 1
ATOM 808 C C . THR A 1 105 ? -12.883 0.364 0.601 1.00 97.56 105 THR A C 1
ATOM 810 O O . THR A 1 105 ? -12.482 1.209 -0.201 1.00 97.56 105 THR A O 1
ATOM 813 N N . VAL A 1 106 ? -12.491 -0.909 0.543 1.00 97.56 106 VAL A N 1
ATOM 814 C CA . VAL A 1 106 ? -11.558 -1.456 -0.443 1.00 97.56 106 VAL A CA 1
ATOM 815 C C . VAL A 1 106 ? -12.050 -2.799 -0.975 1.00 97.56 106 VAL A C 1
ATOM 817 O O . VAL A 1 106 ? -12.730 -3.548 -0.273 1.00 97.56 106 VAL A O 1
ATOM 820 N N . LEU A 1 107 ? -11.712 -3.096 -2.230 1.00 96.12 107 LEU A N 1
ATOM 821 C CA . LEU A 1 107 ? -12.049 -4.365 -2.890 1.00 96.12 107 LEU A CA 1
ATOM 822 C C . LEU A 1 107 ? -10.975 -5.441 -2.683 1.00 96.12 107 LEU A C 1
ATOM 824 O O . LEU A 1 107 ? -11.255 -6.628 -2.809 1.00 96.12 107 LEU A O 1
ATOM 828 N N . GLY A 1 108 ? -9.750 -5.018 -2.386 1.00 96.31 108 GLY A N 1
ATOM 829 C CA . GLY A 1 108 ? -8.571 -5.862 -2.241 1.00 96.31 108 GLY A CA 1
ATOM 830 C C . GLY A 1 108 ? -7.331 -4.998 -2.039 1.00 96.31 108 GLY A C 1
ATOM 831 O O . GLY A 1 108 ? -7.443 -3.777 -1.909 1.00 96.31 108 GLY A O 1
ATOM 832 N N . CYS A 1 109 ? -6.147 -5.601 -2.054 1.00 97.25 109 CYS A N 1
ATOM 833 C CA . CYS A 1 109 ? -4.890 -4.869 -1.932 1.00 97.25 109 CYS A CA 1
ATOM 834 C C . CYS A 1 109 ? -3.807 -5.534 -2.780 1.00 97.25 109 CYS A C 1
ATOM 836 O O . CYS A 1 109 ? -3.681 -6.752 -2.787 1.00 97.25 109 CYS A O 1
ATOM 838 N N . TYR A 1 110 ? -2.964 -4.744 -3.440 1.00 97.94 110 TYR A N 1
ATOM 839 C CA . TYR A 1 110 ? -1.762 -5.267 -4.085 1.00 97.94 110 TYR A CA 1
ATOM 840 C C . TYR A 1 110 ? -0.544 -5.075 -3.201 1.00 97.94 110 TYR A C 1
ATOM 842 O O . TYR A 1 110 ? -0.207 -3.948 -2.839 1.00 97.94 110 TYR A O 1
ATOM 850 N N . LEU A 1 111 ? 0.172 -6.153 -2.900 1.00 98.44 111 LEU A N 1
ATOM 851 C CA . LEU A 1 111 ? 1.346 -6.103 -2.038 1.00 98.44 111 LEU A CA 1
ATOM 852 C C . LEU A 1 111 ? 2.547 -6.790 -2.679 1.00 98.44 111 LEU A C 1
ATOM 854 O O . LEU A 1 111 ? 2.478 -7.937 -3.098 1.00 98.44 111 LEU A O 1
ATOM 858 N N . ASN A 1 112 ? 3.695 -6.115 -2.651 1.00 98.50 112 ASN A N 1
ATOM 859 C CA . ASN A 1 112 ? 4.986 -6.754 -2.887 1.00 98.50 112 ASN A CA 1
ATOM 860 C C . ASN A 1 112 ? 5.965 -6.458 -1.753 1.00 98.50 112 ASN A C 1
ATOM 862 O O . ASN A 1 112 ? 6.160 -5.310 -1.342 1.00 98.50 112 ASN A O 1
ATOM 866 N N . ILE A 1 113 ? 6.646 -7.507 -1.295 1.00 97.88 113 ILE A N 1
ATOM 867 C CA . ILE A 1 113 ? 7.611 -7.446 -0.198 1.00 97.88 113 ILE A CA 1
ATOM 868 C C . ILE A 1 113 ? 8.982 -7.858 -0.733 1.00 97.88 113 ILE A C 1
ATOM 870 O O . ILE A 1 113 ? 9.179 -8.979 -1.190 1.00 97.88 113 ILE A O 1
ATOM 874 N N . GLY A 1 114 ? 9.945 -6.944 -0.672 1.00 96.75 114 GLY A N 1
ATOM 875 C CA . GLY A 1 114 ? 11.342 -7.226 -0.982 1.00 96.75 114 GLY A CA 1
ATOM 876 C C . GLY A 1 114 ? 12.080 -7.853 0.198 1.00 96.75 114 GLY A C 1
ATOM 877 O O . GLY A 1 114 ? 11.603 -7.849 1.336 1.00 96.75 114 GLY A O 1
ATOM 878 N N . ASN A 1 115 ? 13.304 -8.314 -0.053 1.00 94.31 115 ASN A N 1
ATOM 879 C CA . ASN A 1 115 ? 14.139 -8.982 0.947 1.00 94.31 115 ASN A CA 1
ATOM 880 C C . ASN A 1 115 ? 14.308 -8.171 2.239 1.00 94.31 115 ASN A C 1
ATOM 882 O O . ASN A 1 115 ? 14.391 -6.935 2.229 1.00 94.31 115 ASN A O 1
ATOM 886 N N . GLN A 1 116 ? 14.394 -8.876 3.367 1.00 86.31 116 GLN A N 1
ATOM 887 C CA . GLN A 1 116 ? 14.673 -8.269 4.664 1.00 86.31 116 GLN A CA 1
ATOM 888 C C . GLN A 1 116 ? 16.084 -7.656 4.703 1.00 86.31 116 GLN A C 1
ATOM 890 O O . GLN A 1 116 ? 16.988 -8.071 3.980 1.00 86.31 116 GLN A O 1
ATOM 895 N N . ARG A 1 117 ? 16.276 -6.638 5.547 1.00 82.50 117 ARG A N 1
ATOM 896 C CA . ARG A 1 117 ? 17.596 -6.073 5.868 1.00 82.50 117 ARG A CA 1
ATOM 897 C C . ARG A 1 117 ? 17.823 -6.128 7.375 1.00 82.50 117 ARG A C 1
ATOM 899 O O . ARG A 1 117 ? 16.856 -6.101 8.126 1.00 82.50 117 ARG A O 1
ATOM 906 N N . ALA A 1 118 ? 19.085 -6.152 7.798 1.00 85.44 118 ALA A N 1
ATOM 907 C CA . ALA A 1 118 ? 19.456 -6.272 9.211 1.00 85.44 118 ALA A CA 1
ATOM 908 C C . ALA A 1 118 ? 19.067 -5.055 10.073 1.00 85.44 118 ALA A C 1
ATOM 910 O O . ALA A 1 118 ? 18.878 -5.184 11.279 1.00 85.44 118 ALA A O 1
ATOM 911 N N . SER A 1 119 ? 18.952 -3.862 9.480 1.00 87.25 119 SER A N 1
ATOM 912 C CA . SER A 1 119 ? 18.550 -2.667 10.228 1.00 87.25 119 SER A CA 1
ATOM 913 C C . SER A 1 119 ? 17.107 -2.776 10.711 1.00 87.25 119 SER A C 1
ATOM 915 O O . SER A 1 119 ? 16.261 -3.240 9.952 1.00 87.25 119 SER A O 1
ATOM 917 N N . GLY A 1 120 ? 16.817 -2.184 11.874 1.00 91.88 120 GLY A N 1
ATOM 918 C CA . GLY A 1 120 ? 15.487 -2.096 12.498 1.00 91.88 120 GLY A CA 1
ATOM 919 C C . GLY A 1 120 ? 14.383 -1.379 11.699 1.00 91.88 120 GLY A C 1
ATOM 920 O O . GLY A 1 120 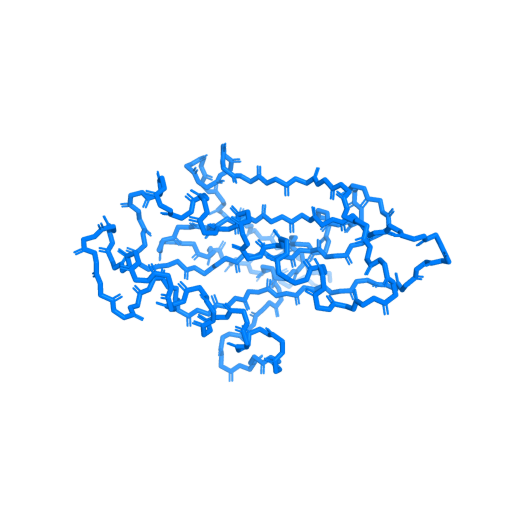? 13.348 -1.039 12.267 1.00 91.88 120 GLY A O 1
ATOM 921 N N . VAL A 1 121 ? 14.600 -1.101 10.410 1.00 95.38 121 VAL A N 1
ATOM 922 C CA . VAL A 1 121 ? 13.779 -0.243 9.553 1.00 95.38 121 VAL A CA 1
ATOM 923 C C . VAL A 1 121 ? 13.429 -0.931 8.235 1.00 95.38 121 VAL A C 1
ATOM 925 O O . VAL A 1 121 ? 14.278 -1.547 7.586 1.00 95.38 121 VAL A O 1
ATOM 928 N N . ARG A 1 122 ? 12.183 -0.735 7.804 1.00 97.12 122 ARG A N 1
ATOM 929 C CA . ARG A 1 122 ? 11.678 -1.003 6.453 1.00 97.12 122 ARG A CA 1
ATOM 930 C C . ARG A 1 122 ? 11.306 0.313 5.782 1.00 97.12 122 ARG A C 1
ATOM 932 O O . ARG A 1 122 ? 10.898 1.249 6.463 1.00 97.12 122 ARG A O 1
ATOM 939 N N . ILE A 1 123 ? 11.450 0.395 4.464 1.00 98.00 123 ILE A N 1
ATOM 940 C CA . ILE A 1 123 ? 10.861 1.497 3.701 1.00 98.00 123 ILE A CA 1
ATOM 941 C C . ILE A 1 123 ? 9.553 0.992 3.118 1.00 98.00 123 ILE A C 1
ATOM 943 O O . ILE A 1 123 ? 9.539 -0.033 2.439 1.00 98.00 123 ILE A O 1
ATOM 947 N N . VAL A 1 124 ? 8.469 1.690 3.424 1.00 98.56 124 VAL A N 1
ATOM 948 C CA . VAL A 1 124 ? 7.124 1.345 2.972 1.00 98.56 124 VAL A CA 1
ATOM 949 C C . VAL A 1 124 ? 6.667 2.437 2.024 1.00 98.56 124 VAL A C 1
ATOM 951 O O . VAL A 1 124 ? 6.745 3.616 2.365 1.00 98.56 124 VAL A O 1
ATOM 954 N N . SER A 1 125 ? 6.224 2.032 0.841 1.00 98.75 125 SER A N 1
ATOM 955 C CA . SER A 1 125 ? 5.522 2.862 -0.129 1.00 98.75 125 SER A CA 1
ATOM 956 C C . SER A 1 125 ? 4.068 2.415 -0.168 1.00 98.75 125 SER A C 1
ATOM 958 O O . SER A 1 125 ? 3.814 1.215 -0.265 1.00 98.75 125 SER A O 1
ATOM 960 N N . ILE A 1 126 ? 3.136 3.356 -0.068 1.00 98.62 126 ILE A N 1
ATOM 961 C CA . ILE A 1 126 ? 1.703 3.112 -0.210 1.00 98.62 126 ILE A CA 1
ATOM 962 C C . ILE A 1 126 ? 1.106 4.042 -1.262 1.00 98.62 126 ILE A C 1
ATOM 964 O O . ILE A 1 126 ? 1.536 5.190 -1.413 1.00 98.62 126 ILE A O 1
ATOM 968 N N . ARG A 1 127 ? 0.063 3.557 -1.927 1.00 97.44 127 ARG A N 1
ATOM 969 C CA . ARG A 1 127 ? -0.809 4.322 -2.813 1.00 97.44 127 ARG A CA 1
ATOM 970 C C . ARG A 1 127 ? -2.245 3.870 -2.551 1.00 97.44 127 ARG A C 1
ATOM 972 O O . ARG A 1 127 ? -2.499 2.670 -2.629 1.00 97.44 127 ARG A O 1
ATOM 979 N N . PRO A 1 128 ? -3.187 4.776 -2.235 1.00 96.38 128 PRO A N 1
ATOM 980 C CA . PRO A 1 128 ? -4.561 4.375 -1.956 1.00 96.38 128 PRO A CA 1
ATOM 981 C C . PRO A 1 128 ? -5.310 3.901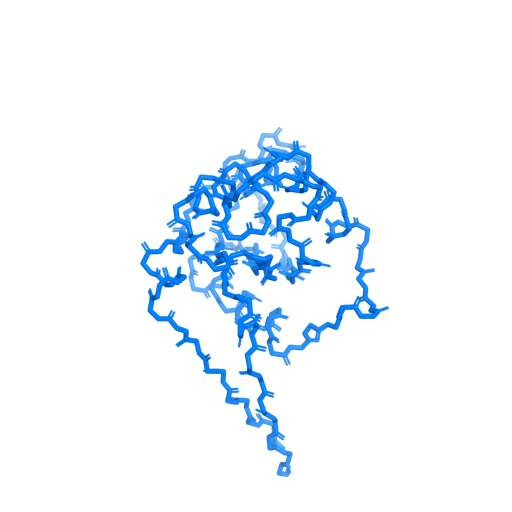 -3.205 1.00 96.38 128 PRO A C 1
ATOM 983 O O . PRO A 1 128 ? -6.289 3.192 -3.030 1.00 96.38 128 PRO A O 1
ATOM 986 N N . SER A 1 129 ? -4.852 4.253 -4.416 1.00 93.81 129 SER A N 1
ATOM 987 C CA . SER A 1 129 ? -5.522 4.051 -5.720 1.00 93.81 129 SER A CA 1
ATOM 988 C C . SER A 1 129 ? -6.928 4.670 -5.776 1.00 93.81 129 SER A C 1
ATOM 990 O O . SER A 1 129 ? -7.389 5.242 -4.796 1.00 93.81 129 SER A O 1
ATOM 992 N N . CYS A 1 130 ? -7.587 4.640 -6.931 1.00 89.06 130 CYS A N 1
ATOM 993 C CA . CYS A 1 130 ? -8.980 5.071 -7.124 1.00 89.06 130 CYS A CA 1
ATOM 994 C C . CYS A 1 130 ? -9.852 3.886 -7.571 1.00 89.06 130 CYS A C 1
ATOM 996 O O . CYS A 1 130 ? -9.300 2.888 -8.010 1.00 89.06 130 CYS A O 1
ATOM 998 N N . PHE A 1 131 ? -11.189 3.974 -7.558 1.00 86.19 131 PHE A N 1
ATOM 999 C CA . PHE A 1 131 ? -12.045 2.874 -8.060 1.00 86.19 131 PHE A CA 1
ATOM 1000 C C . PHE A 1 131 ? -11.869 2.564 -9.560 1.00 86.19 131 PHE A C 1
ATOM 1002 O O . PHE A 1 131 ? -12.205 1.474 -10.011 1.00 86.19 131 PHE A O 1
ATOM 1009 N N . VAL A 1 132 ? -11.362 3.524 -10.347 1.00 84.31 132 VAL A N 1
ATOM 1010 C CA . VAL A 1 132 ? -11.011 3.340 -11.773 1.00 84.31 132 VAL A CA 1
ATOM 1011 C C . VAL A 1 132 ? -9.560 2.860 -11.926 1.00 84.31 132 VAL A C 1
ATOM 1013 O O . VAL A 1 132 ? -9.042 2.781 -13.033 1.00 84.31 132 VAL A O 1
ATOM 1016 N N . GLU A 1 133 ? -8.871 2.572 -10.823 1.00 83.31 133 GLU A N 1
ATOM 1017 C CA . GLU A 1 133 ? -7.478 2.142 -10.769 1.00 83.31 133 GLU A CA 1
ATOM 1018 C C . GLU A 1 133 ? -7.323 0.819 -10.003 1.00 83.31 133 GLU A C 1
ATOM 1020 O O . GLU A 1 133 ? -8.112 0.515 -9.110 1.00 83.31 133 GLU A O 1
ATOM 1025 N N . PRO A 1 134 ? -6.259 0.059 -10.305 1.00 82.06 134 PRO A N 1
ATOM 1026 C CA . PRO A 1 134 ? -5.266 0.338 -11.343 1.00 82.06 134 PRO A CA 1
ATOM 1027 C C . PRO A 1 134 ? -5.706 -0.116 -12.740 1.00 82.06 134 PRO A C 1
ATOM 1029 O O . PRO A 1 134 ? -6.311 -1.169 -12.924 1.00 82.06 134 PRO A O 1
ATOM 1032 N N . ARG A 1 135 ? -5.344 0.675 -13.756 1.00 88.88 135 ARG A N 1
ATOM 1033 C CA . ARG A 1 135 ? -5.502 0.314 -15.173 1.00 88.88 135 ARG A CA 1
ATOM 1034 C C . ARG A 1 135 ? -4.154 -0.104 -15.720 1.00 88.88 135 ARG A C 1
ATOM 1036 O O . ARG A 1 135 ? -3.259 0.730 -15.871 1.00 88.88 135 ARG A O 1
ATOM 1043 N N . VAL A 1 136 ? -4.045 -1.390 -16.023 1.00 91.94 136 VAL A N 1
ATOM 1044 C CA . VAL A 1 136 ? -2.812 -2.017 -16.489 1.00 91.94 136 VAL A CA 1
ATOM 1045 C C . VAL A 1 136 ? -3.032 -2.574 -17.887 1.00 91.94 136 VAL A C 1
ATOM 1047 O O . VAL A 1 136 ? -3.992 -3.302 -18.130 1.00 91.94 136 VAL A O 1
ATOM 1050 N N . ALA A 1 137 ? -2.126 -2.251 -18.805 1.00 94.38 137 ALA A N 1
ATOM 1051 C CA . ALA A 1 137 ? -2.018 -2.926 -20.092 1.00 94.38 137 ALA A CA 1
ATOM 1052 C C . ALA A 1 137 ? -0.595 -3.454 -20.277 1.00 94.38 137 ALA A C 1
ATOM 1054 O O . ALA A 1 137 ? 0.374 -2.754 -19.982 1.00 94.38 137 ALA A O 1
ATOM 1055 N N . THR A 1 138 ? -0.459 -4.676 -20.794 1.00 94.75 138 THR A N 1
ATOM 1056 C CA . THR A 1 138 ? 0.844 -5.308 -21.029 1.00 94.75 138 THR A CA 1
ATOM 1057 C C . THR A 1 138 ? 1.024 -5.621 -22.508 1.00 94.75 138 THR A C 1
ATOM 1059 O O . THR A 1 138 ? 0.258 -6.393 -23.081 1.00 94.75 138 THR A O 1
ATOM 1062 N N . LEU A 1 139 ? 2.079 -5.079 -23.113 1.00 96.69 139 LEU A N 1
ATOM 1063 C CA . LEU A 1 139 ? 2.552 -5.468 -24.438 1.00 96.69 139 LEU A CA 1
ATOM 1064 C C . LEU A 1 139 ? 3.672 -6.504 -24.288 1.00 96.69 139 LEU A C 1
ATOM 1066 O O . LEU A 1 139 ? 4.703 -6.228 -23.667 1.00 96.69 139 LEU A O 1
ATOM 1070 N N . LYS A 1 140 ? 3.464 -7.695 -24.856 1.00 94.56 140 LYS A N 1
ATOM 1071 C CA . LYS A 1 140 ? 4.478 -8.753 -24.946 1.00 94.56 140 LYS A CA 1
ATOM 1072 C C . LYS A 1 140 ? 5.135 -8.685 -26.325 1.00 94.56 140 LYS A C 1
ATOM 1074 O O . LYS A 1 140 ? 4.448 -8.867 -27.325 1.00 94.56 140 LYS A O 1
ATOM 1079 N N . LEU A 1 141 ? 6.435 -8.398 -26.342 1.00 91.75 141 LEU A N 1
ATOM 1080 C CA . LEU A 1 141 ? 7.305 -8.400 -27.523 1.00 91.75 141 LEU A CA 1
ATOM 1081 C C . LEU A 1 141 ? 8.116 -9.691 -27.594 1.00 91.75 141 LEU A C 1
ATOM 1083 O O . LEU A 1 141 ? 8.682 -10.065 -26.531 1.00 91.75 141 LEU A O 1
#

Secondary structure (DSSP, 8-state):
-EEEEE---HHHHTT-EEEEEE-TT-SHHHHHHHHHHHHHHHHT-TT-SB--EEEEESSHHHHHHHHHHHHHH--TTS--HHHHHHHHHHHHT---GGGS-SS-SBS--EEEEPPP-SSSEEEEEEE---TT---EEEEE-

Radius of gyration: 14.48 Å; chains: 1; bounding box: 40×28×44 Å

pLDDT: mean 95.54, std 3.45, range [82.06, 98.75]